Protein AF-A0A9E4L0V4-F1 (afdb_monomer)

Secondary structure (DSSP, 8-state):
-HHHHS-TTPPEEEEE-TTHHHHT----HHHHHHTT--GGGEEEEE-SSHHHHHHHHHHHHT-TT-SEEEEEESS--HHHHHHHHHHHHHH-PEEEEEEPTT-GGGGS----SS---

Foldseek 3Di:
DVLLVQQPPAAEEEEEEPCCCPQVNDDDQVVCVVVNHHPVRYHYHYDPHLVSSLVVLLVLLQDLSHQEYEYEHAPCDAVSQVSSVVSCVVSVHHYHYDYDPPGPCVPDDGPDPDDDD

Sequence (117 aa):
GRLAAAGAGRRGLWCLPPSGLYETGNLYAPALAAHGLDPGHVLLARGRRDTDIRWALEVGLRCPALAAVVGEVRGLDLTAGRRLQLAARHSGVTALVLAAAGGRERHAPSAAATRWR

pLDDT: mean 83.51, std 13.68, range [39.75, 96.62]

Mean predicted aligned error: 6.04 Å

Structure (mmCIF, N/CA/C/O backbone):
data_AF-A0A9E4L0V4-F1
#
_entry.id   AF-A0A9E4L0V4-F1
#
loop_
_atom_site.group_PDB
_atom_site.id
_atom_site.type_symbol
_atom_site.label_atom_id
_atom_site.label_alt_id
_atom_site.label_comp_id
_atom_site.label_asym_id
_atom_site.label_entity_id
_atom_site.label_seq_id
_atom_site.pdbx_PDB_ins_code
_atom_site.Cartn_x
_atom_site.Cartn_y
_atom_site.Cartn_z
_atom_site.occupancy
_atom_site.B_iso_or_equiv
_atom_site.auth_seq_id
_atom_site.auth_comp_id
_atom_site.auth_asym_id
_atom_site.auth_atom_id
_atom_site.pdbx_PDB_model_num
ATOM 1 N N . GLY A 1 1 ? -10.397 -13.297 6.665 1.00 43.22 1 GLY A N 1
ATOM 2 C CA . GLY A 1 1 ? -9.260 -12.533 6.108 1.00 43.22 1 GLY A CA 1
ATOM 3 C C . GLY A 1 1 ? -8.765 -11.529 7.132 1.00 43.22 1 GLY A C 1
ATOM 4 O O . GLY A 1 1 ? -9.566 -10.750 7.626 1.00 43.22 1 GLY A O 1
ATOM 5 N N . ARG A 1 2 ? -7.474 -11.557 7.497 1.00 39.75 2 ARG A N 1
ATOM 6 C CA . ARG A 1 2 ? -6.919 -10.736 8.599 1.00 39.75 2 ARG A CA 1
ATOM 7 C C . ARG A 1 2 ? -6.916 -9.224 8.334 1.00 39.75 2 ARG A C 1
ATOM 9 O O . ARG A 1 2 ? -6.844 -8.481 9.296 1.00 39.75 2 ARG A O 1
ATOM 16 N N . LEU A 1 3 ? -7.063 -8.760 7.090 1.00 48.53 3 LEU A N 1
ATOM 17 C CA . LEU A 1 3 ? -7.160 -7.322 6.783 1.00 48.53 3 LEU A CA 1
ATOM 18 C C . LEU A 1 3 ? -8.462 -6.693 7.302 1.00 48.53 3 LEU A C 1
ATOM 20 O O . LEU A 1 3 ? -8.431 -5.575 7.799 1.00 48.53 3 LEU A O 1
ATOM 24 N N . ALA A 1 4 ? -9.573 -7.438 7.270 1.00 45.81 4 ALA A N 1
ATOM 25 C CA . ALA A 1 4 ? -10.840 -7.004 7.862 1.00 45.81 4 ALA A CA 1
ATOM 26 C C . ALA A 1 4 ? -10.812 -7.063 9.403 1.00 45.81 4 ALA A C 1
ATOM 28 O O . ALA A 1 4 ? -11.448 -6.256 10.069 1.00 45.81 4 ALA A O 1
ATOM 29 N N . ALA A 1 5 ? -10.035 -7.992 9.978 1.00 42.38 5 ALA A N 1
ATOM 30 C CA . ALA A 1 5 ? -9.950 -8.188 11.428 1.00 42.38 5 ALA A CA 1
ATOM 31 C C . ALA A 1 5 ? -8.878 -7.323 12.125 1.00 42.38 5 ALA A C 1
ATOM 33 O O . ALA A 1 5 ? -8.998 -7.052 13.314 1.00 42.38 5 ALA A O 1
ATOM 34 N N . ALA A 1 6 ? -7.827 -6.888 11.420 1.00 47.03 6 ALA A N 1
ATOM 35 C CA . ALA A 1 6 ? -6.692 -6.160 12.007 1.00 47.03 6 ALA A CA 1
ATOM 36 C C . ALA A 1 6 ? -6.894 -4.635 12.101 1.00 47.03 6 ALA A C 1
ATOM 38 O O . ALA A 1 6 ? -6.028 -3.934 12.621 1.00 47.03 6 ALA A O 1
ATOM 39 N N . GLY A 1 7 ? -8.011 -4.107 11.594 1.00 51.94 7 GLY A N 1
ATOM 40 C CA . GLY A 1 7 ? -8.218 -2.669 11.442 1.00 51.94 7 GLY A CA 1
ATOM 41 C C . GLY A 1 7 ? -9.656 -2.228 11.662 1.00 51.94 7 GLY A C 1
ATOM 42 O O . GLY A 1 7 ? -10.138 -1.413 10.883 1.00 51.94 7 GLY A O 1
ATOM 43 N N . ALA A 1 8 ? -10.346 -2.742 12.685 1.00 56.66 8 ALA A N 1
ATOM 44 C CA . ALA A 1 8 ? -11.660 -2.221 13.066 1.00 56.66 8 ALA A CA 1
ATOM 45 C C . ALA A 1 8 ? -11.559 -0.692 13.275 1.00 56.66 8 ALA A C 1
ATOM 47 O O . ALA A 1 8 ? -10.951 -0.229 14.236 1.00 56.66 8 ALA A O 1
ATOM 48 N N . GLY A 1 9 ? -12.056 0.090 12.309 1.00 71.25 9 GLY A N 1
ATOM 49 C CA . GLY A 1 9 ? -11.990 1.559 12.299 1.00 71.25 9 GLY A CA 1
ATOM 50 C C . GLY A 1 9 ? -10.844 2.212 11.504 1.00 71.25 9 GLY A C 1
ATOM 51 O O . GLY A 1 9 ? -10.924 3.404 11.217 1.00 71.25 9 GLY A O 1
ATOM 52 N N . ARG A 1 10 ? -9.786 1.488 11.113 1.00 82.56 10 ARG A N 1
ATOM 53 C CA . ARG A 1 10 ? -8.620 2.076 10.417 1.00 82.56 10 ARG A CA 1
ATOM 54 C C . ARG A 1 10 ? -8.778 2.010 8.901 1.00 82.56 10 ARG A C 1
ATOM 56 O O . ARG A 1 10 ? -9.183 0.990 8.350 1.00 82.56 10 ARG A O 1
ATOM 63 N N . ARG A 1 11 ? -8.418 3.101 8.222 1.00 91.25 11 ARG A N 1
ATOM 64 C CA . ARG A 1 11 ? -8.542 3.224 6.763 1.00 91.25 11 ARG A CA 1
ATOM 65 C C . ARG A 1 11 ? -7.425 2.474 6.036 1.00 91.25 11 ARG A C 1
ATOM 67 O O . ARG A 1 11 ? -6.299 2.402 6.528 1.00 91.25 11 ARG A O 1
ATOM 74 N N . GLY A 1 12 ? -7.726 1.938 4.860 1.00 93.25 12 GLY A N 1
ATOM 75 C CA . GLY A 1 12 ? -6.736 1.428 3.913 1.00 93.25 12 GLY A CA 1
ATOM 76 C C . GLY A 1 12 ? -6.424 2.474 2.848 1.00 93.25 12 GLY A C 1
ATOM 77 O O . GLY A 1 12 ? -7.321 3.197 2.421 1.00 93.25 12 GLY A O 1
ATOM 78 N N . LEU A 1 13 ? -5.171 2.559 2.408 1.00 94.88 13 LEU A N 1
ATOM 79 C CA . LEU A 1 13 ? -4.78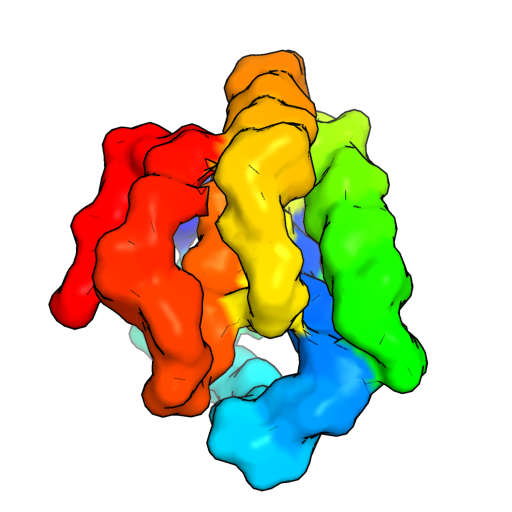2 3.370 1.255 1.00 94.88 13 LEU A CA 1
ATOM 80 C C . LEU A 1 13 ? -4.599 2.471 0.034 1.00 94.88 13 LEU A C 1
ATOM 82 O O . LEU A 1 13 ? -3.875 1.483 0.105 1.00 94.88 13 LEU A O 1
ATOM 86 N N . TRP A 1 14 ? -5.213 2.836 -1.084 1.00 93.56 14 TRP A N 1
ATOM 87 C CA . TRP A 1 14 ? -5.034 2.178 -2.369 1.00 93.56 14 TRP A CA 1
ATOM 88 C C . TRP A 1 14 ? -4.428 3.147 -3.383 1.00 93.56 14 TRP A C 1
ATOM 90 O O . TRP A 1 14 ? -5.043 4.146 -3.756 1.00 93.56 14 TRP A O 1
ATOM 100 N N . CYS A 1 15 ? -3.221 2.839 -3.844 1.00 92.94 15 CYS A N 1
ATOM 101 C CA . CYS A 1 15 ? -2.471 3.628 -4.807 1.00 92.94 15 CYS A CA 1
ATOM 102 C C . CYS A 1 15 ? -2.660 3.054 -6.220 1.00 92.94 15 CYS A C 1
ATOM 104 O O . CYS A 1 15 ? -2.269 1.919 -6.494 1.00 92.94 15 CYS A O 1
ATOM 106 N N . LEU A 1 16 ? -3.262 3.838 -7.115 1.00 89.44 16 LEU A N 1
ATOM 107 C CA . LEU A 1 16 ? -3.585 3.447 -8.489 1.00 89.44 16 LEU A CA 1
ATOM 108 C C . LEU A 1 16 ? -2.647 4.145 -9.483 1.00 89.44 16 LEU A C 1
ATOM 110 O O . LEU A 1 16 ? -2.694 5.382 -9.549 1.00 89.44 16 LEU A O 1
ATOM 114 N N . PRO A 1 17 ? -1.829 3.402 -10.258 1.00 86.44 17 PRO A N 1
ATOM 115 C CA . PRO A 1 17 ? -1.017 3.981 -11.321 1.00 86.44 17 PRO A CA 1
ATOM 116 C C . PRO A 1 17 ? -1.896 4.548 -12.442 1.00 86.44 17 PRO A C 1
ATOM 118 O O . PRO A 1 17 ? -3.054 4.145 -12.589 1.00 86.44 17 PRO A O 1
ATOM 121 N N . PRO A 1 18 ? -1.350 5.448 -13.275 1.00 80.25 18 PRO A N 1
ATOM 122 C CA . PRO A 1 18 ? -2.082 6.009 -14.409 1.00 80.25 18 PRO A CA 1
ATOM 123 C C . PRO A 1 18 ? -2.566 4.926 -15.391 1.00 80.25 18 PRO A C 1
ATOM 125 O O . PRO A 1 18 ? -3.657 5.054 -15.943 1.00 80.25 18 PRO A O 1
ATOM 128 N N . SER A 1 19 ? -1.799 3.843 -15.568 1.00 71.44 19 SER A N 1
ATOM 129 C CA . SER A 1 19 ? -2.163 2.694 -16.413 1.00 71.44 19 SER A CA 1
ATOM 130 C C . SER A 1 19 ? -3.264 1.821 -15.809 1.00 71.44 19 SER A C 1
ATOM 132 O O . SER A 1 19 ? -4.059 1.245 -16.547 1.00 71.44 19 SER A O 1
ATOM 134 N N . GLY A 1 20 ? -3.363 1.754 -14.477 1.00 64.06 20 GLY A N 1
ATOM 135 C CA . GLY A 1 20 ? -4.292 0.866 -13.773 1.00 64.06 20 GLY A CA 1
ATOM 136 C C . GLY A 1 20 ? -5.759 1.166 -14.077 1.00 64.06 20 GLY A C 1
ATOM 137 O O . GLY A 1 20 ? -6.579 0.257 -14.083 1.00 64.06 20 GLY A O 1
ATOM 138 N N . LEU A 1 21 ? -6.091 2.414 -14.427 1.00 59.25 21 LEU A N 1
ATOM 139 C CA . LEU A 1 21 ? -7.442 2.787 -14.861 1.00 59.25 21 LEU A CA 1
ATOM 140 C C . LEU A 1 21 ? -7.852 2.139 -16.191 1.00 59.25 21 LEU A C 1
ATOM 142 O O . LEU A 1 21 ? -9.044 1.947 -16.417 1.00 59.25 21 LEU A O 1
ATOM 146 N N . TYR A 1 22 ? -6.882 1.811 -17.046 1.00 57.03 22 TYR A N 1
ATOM 147 C CA . TYR A 1 22 ? -7.113 1.273 -18.386 1.00 57.03 22 TYR A CA 1
ATOM 148 C C . TYR A 1 22 ? -6.836 -0.233 -18.472 1.00 57.03 22 TYR A C 1
ATOM 150 O O . TYR A 1 22 ? -7.522 -0.928 -19.213 1.00 57.03 22 TYR A O 1
ATOM 158 N N . GLU A 1 23 ? -5.859 -0.741 -17.713 1.00 64.50 23 GLU A N 1
ATOM 159 C CA . GLU A 1 23 ? -5.428 -2.147 -17.771 1.00 64.50 23 GLU A CA 1
ATOM 160 C C . GLU A 1 23 ? -6.116 -3.033 -16.718 1.00 64.50 23 GLU A C 1
ATOM 162 O O . GLU A 1 23 ? -6.530 -4.148 -17.027 1.00 64.50 23 GLU A O 1
ATOM 167 N N . THR A 1 24 ? -6.267 -2.536 -15.486 1.00 66.69 24 THR A N 1
ATOM 168 C CA . THR A 1 24 ? -6.774 -3.312 -14.333 1.00 66.69 24 THR A CA 1
ATOM 169 C C . THR A 1 24 ? -8.189 -2.879 -13.917 1.00 66.69 24 THR A C 1
ATOM 171 O O . THR A 1 24 ? -8.897 -3.608 -13.221 1.00 66.69 24 THR A O 1
ATOM 174 N N . GLY A 1 25 ? -8.632 -1.705 -14.374 1.00 69.06 25 GLY A N 1
ATOM 175 C CA . GLY A 1 25 ? -9.887 -1.079 -13.975 1.00 69.06 25 GLY A CA 1
ATOM 176 C C . GLY A 1 25 ? -9.803 -0.367 -12.619 1.00 69.06 25 GLY A C 1
ATOM 177 O O . GLY A 1 25 ? -8.803 -0.402 -11.903 1.00 69.06 25 GLY A O 1
ATOM 178 N N . ASN A 1 26 ? -10.877 0.341 -12.264 1.00 75.69 26 ASN A N 1
ATOM 179 C CA . ASN A 1 26 ? -10.990 1.041 -10.982 1.00 75.69 26 ASN A CA 1
ATOM 180 C C . ASN A 1 26 ? -11.520 0.096 -9.887 1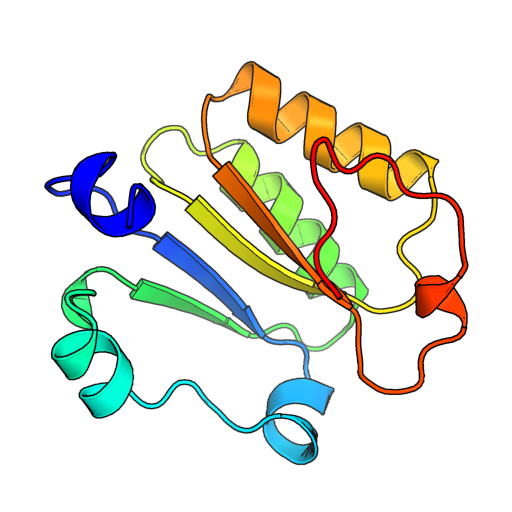.00 75.69 26 ASN A C 1
ATOM 182 O O . ASN A 1 26 ? -12.133 -0.929 -10.188 1.00 75.69 26 ASN A O 1
ATOM 186 N N . LEU A 1 27 ? -11.346 0.460 -8.610 1.00 80.56 27 LEU A N 1
ATOM 187 C CA . LEU A 1 27 ? -11.946 -0.313 -7.522 1.00 80.56 27 LEU A CA 1
ATOM 188 C C . LEU A 1 27 ? -13.465 -0.359 -7.653 1.00 80.56 27 LEU A C 1
ATOM 190 O O . LEU A 1 27 ? -14.131 0.675 -7.721 1.00 80.56 27 LEU A O 1
ATOM 194 N N . TYR A 1 28 ? -14.005 -1.572 -7.591 1.00 86.31 28 TYR A N 1
ATOM 195 C CA . TYR A 1 28 ? -15.437 -1.800 -7.575 1.00 86.31 28 TYR A CA 1
ATOM 196 C C . TYR A 1 28 ? -15.942 -1.888 -6.130 1.00 86.31 28 TYR A C 1
ATOM 198 O O . TYR A 1 28 ? -15.831 -2.922 -5.470 1.00 86.31 28 TYR A O 1
ATOM 206 N N . ALA A 1 29 ? -16.486 -0.776 -5.629 1.00 85.31 29 ALA A N 1
ATOM 207 C CA . ALA A 1 29 ? -16.973 -0.650 -4.252 1.00 85.31 29 ALA A CA 1
ATOM 208 C C . ALA A 1 29 ? -17.967 -1.754 -3.822 1.00 85.31 29 ALA A C 1
ATOM 210 O O . ALA A 1 29 ? -17.809 -2.268 -2.715 1.00 85.31 29 ALA A O 1
ATOM 211 N N . PRO A 1 30 ? -18.929 -2.202 -4.656 1.00 88.81 30 PRO A N 1
ATOM 212 C CA . PRO A 1 30 ? -19.807 -3.307 -4.275 1.00 88.81 30 PRO A CA 1
ATOM 213 C C . PRO A 1 30 ? -19.065 -4.626 -4.018 1.00 88.81 30 PRO A C 1
ATOM 215 O O . PRO A 1 30 ? -19.417 -5.336 -3.080 1.00 88.81 30 PRO A O 1
ATOM 218 N N . ALA A 1 31 ? -18.005 -4.942 -4.774 1.00 86.19 31 ALA A N 1
ATOM 219 C CA . ALA A 1 31 ? -17.202 -6.142 -4.511 1.00 86.19 31 A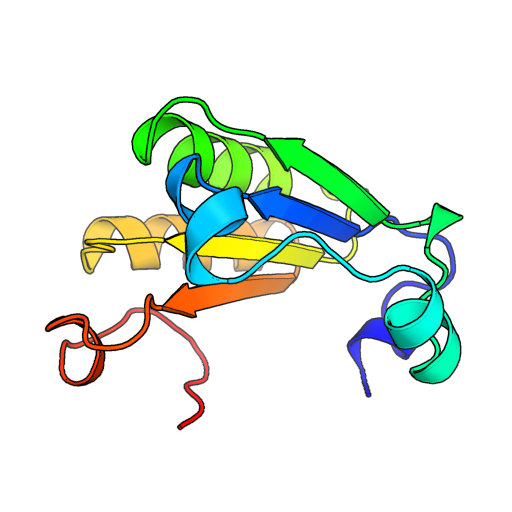LA A CA 1
ATOM 220 C C . ALA A 1 31 ? -16.387 -6.029 -3.217 1.00 86.19 31 ALA A C 1
ATOM 222 O O . ALA A 1 31 ? -16.236 -7.020 -2.506 1.00 86.19 31 ALA A O 1
ATOM 223 N N . LEU A 1 32 ? -15.896 -4.832 -2.872 1.00 85.00 32 LEU A N 1
ATOM 224 C CA . LEU A 1 32 ? -15.261 -4.607 -1.569 1.00 85.00 32 LEU A CA 1
ATOM 225 C C . LEU A 1 32 ? -16.237 -4.913 -0.431 1.00 85.00 32 LEU A C 1
ATOM 227 O O . LEU A 1 32 ? -15.917 -5.711 0.452 1.00 85.00 32 LEU A O 1
ATOM 231 N N . ALA A 1 33 ? -17.441 -4.337 -0.500 1.00 87.69 33 ALA A N 1
ATOM 232 C CA . ALA A 1 33 ? -18.478 -4.543 0.503 1.00 87.69 33 ALA A CA 1
ATOM 233 C C . ALA A 1 33 ? -18.881 -6.024 0.603 1.00 87.69 33 ALA A C 1
ATOM 235 O O . ALA A 1 33 ? -18.951 -6.569 1.704 1.00 87.69 33 ALA A O 1
ATOM 236 N N . ALA A 1 34 ? -19.047 -6.705 -0.537 1.00 87.19 34 ALA A N 1
ATOM 237 C CA . ALA A 1 34 ? -19.349 -8.137 -0.596 1.00 87.19 34 ALA A CA 1
ATOM 238 C C . ALA A 1 34 ? -18.260 -9.018 0.049 1.00 87.19 34 ALA A C 1
ATOM 240 O O . ALA A 1 34 ? -18.551 -10.114 0.526 1.00 87.19 34 ALA A O 1
ATOM 241 N N . HIS A 1 35 ? -17.015 -8.538 0.109 1.00 85.25 35 HIS A N 1
ATOM 242 C CA . HIS A 1 35 ? -15.893 -9.217 0.760 1.00 85.25 35 HIS A CA 1
ATOM 243 C C . HIS A 1 35 ? -15.557 -8.667 2.157 1.00 85.25 35 HIS A C 1
ATOM 245 O O . HIS A 1 35 ? -14.488 -8.961 2.699 1.00 85.25 35 HIS A O 1
ATOM 251 N N . GLY A 1 36 ? -16.472 -7.908 2.769 1.00 83.12 36 GLY A N 1
ATOM 252 C CA . GLY A 1 36 ? -16.342 -7.420 4.143 1.00 83.12 36 GLY A CA 1
ATOM 253 C C . GLY A 1 36 ? -15.364 -6.254 4.311 1.00 83.12 36 GLY A C 1
ATOM 254 O O . GLY A 1 36 ? -14.874 -6.023 5.415 1.00 83.12 36 GLY A O 1
ATOM 255 N N . LEU A 1 37 ? -15.053 -5.536 3.230 1.00 83.56 37 LEU A N 1
ATOM 256 C CA . LEU A 1 37 ? -14.284 -4.295 3.257 1.00 83.56 37 LEU A CA 1
ATOM 257 C C . LEU A 1 37 ? -15.243 -3.118 3.075 1.00 83.56 37 LEU A C 1
ATOM 259 O O . LEU A 1 37 ? -15.837 -2.973 2.009 1.00 83.56 37 LEU A O 1
ATOM 263 N N . ASP A 1 38 ? -15.375 -2.267 4.093 1.00 87.81 38 ASP A N 1
ATOM 264 C CA . ASP A 1 38 ? -16.172 -1.042 3.991 1.00 87.81 38 ASP A CA 1
ATOM 265 C C . ASP A 1 38 ? -15.537 -0.079 2.966 1.00 87.81 38 ASP A C 1
ATOM 267 O O . ASP A 1 38 ? -14.423 0.412 3.200 1.00 87.81 38 ASP A O 1
ATOM 271 N N . PRO A 1 39 ? -16.215 0.239 1.844 1.00 87.62 39 PRO A N 1
ATOM 272 C CA . PRO A 1 39 ? -15.714 1.203 0.870 1.00 87.62 39 PRO A CA 1
ATOM 273 C C . PRO A 1 39 ? -15.459 2.590 1.476 1.00 87.62 39 PRO A C 1
ATOM 275 O O . PRO A 1 39 ? -14.548 3.290 1.035 1.00 87.62 39 PRO A O 1
ATOM 278 N N . GLY A 1 40 ? -16.206 2.977 2.517 1.00 90.12 40 GLY A N 1
ATOM 279 C CA . GLY A 1 40 ? -16.019 4.230 3.247 1.00 90.12 40 GLY A CA 1
ATOM 280 C C . GLY A 1 40 ? -14.678 4.318 3.980 1.00 90.12 40 GLY A C 1
ATOM 281 O O . GLY A 1 40 ? -14.229 5.417 4.316 1.00 90.12 40 GLY A O 1
ATOM 282 N N . HIS A 1 41 ? -14.007 3.182 4.191 1.00 90.69 41 HIS A N 1
ATOM 283 C CA . HIS A 1 41 ? -12.700 3.078 4.838 1.00 90.69 41 HIS A CA 1
ATOM 284 C C . HIS A 1 41 ? -11.540 2.942 3.840 1.00 90.69 41 HIS A C 1
ATOM 286 O O . HIS A 1 41 ? -10.392 2.779 4.256 1.00 90.69 41 HIS A O 1
ATOM 292 N N . VAL A 1 42 ? -11.795 3.056 2.535 1.00 90.94 42 VAL A N 1
ATOM 293 C CA . VAL A 1 42 ? -10.758 2.992 1.498 1.00 90.94 42 VAL A CA 1
ATOM 294 C C . VAL A 1 42 ? -10.450 4.391 0.968 1.00 90.94 42 VAL A C 1
ATOM 296 O O . VAL A 1 42 ? -11.312 5.088 0.442 1.00 90.94 42 VAL A O 1
ATOM 299 N N . LEU A 1 43 ? -9.193 4.808 1.094 1.00 92.50 43 LEU A N 1
ATOM 300 C CA . LEU A 1 43 ? -8.663 6.027 0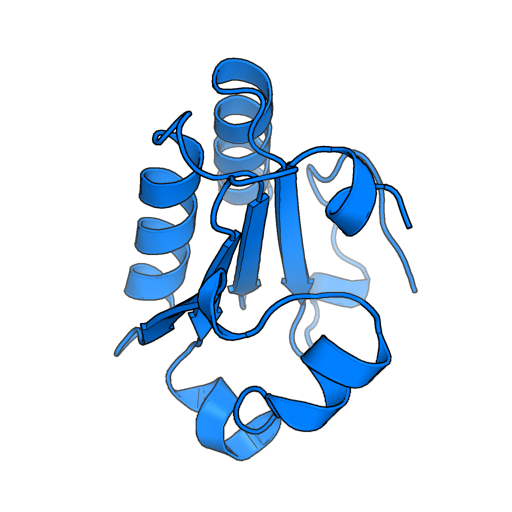.491 1.00 92.50 43 LEU A CA 1
ATOM 301 C C . LEU A 1 43 ? -8.016 5.683 -0.850 1.00 92.50 43 LEU A C 1
ATOM 303 O O . LEU A 1 43 ? -7.213 4.757 -0.923 1.00 92.50 43 LEU A O 1
ATOM 307 N N . LEU A 1 44 ? -8.328 6.441 -1.900 1.00 91.56 44 LEU A N 1
ATOM 308 C CA . LEU A 1 44 ? -7.741 6.253 -3.229 1.00 91.56 44 LEU A CA 1
ATOM 309 C C . LEU A 1 44 ? -6.705 7.345 -3.513 1.00 91.56 44 LEU A C 1
ATOM 311 O O . LEU A 1 44 ? -7.052 8.522 -3.589 1.00 91.56 44 LEU A O 1
ATOM 315 N N . ALA A 1 45 ? -5.451 6.955 -3.731 1.00 92.75 45 ALA A N 1
ATOM 316 C CA . ALA A 1 45 ? -4.396 7.825 -4.240 1.00 92.75 45 ALA A CA 1
ATOM 317 C C . ALA A 1 45 ? -4.152 7.517 -5.721 1.00 92.75 45 ALA A C 1
ATOM 319 O O . ALA A 1 45 ? -3.723 6.421 -6.071 1.00 92.75 45 ALA A O 1
ATOM 320 N N . ARG A 1 46 ? -4.423 8.481 -6.606 1.00 90.62 46 ARG A N 1
ATOM 321 C CA . ARG A 1 46 ? -4.186 8.338 -8.050 1.00 90.62 46 ARG A CA 1
ATOM 322 C C . ARG A 1 46 ? -2.901 9.059 -8.432 1.00 90.62 46 ARG A C 1
ATOM 324 O O . ARG A 1 46 ? -2.816 10.276 -8.289 1.00 90.62 46 ARG A O 1
ATOM 331 N N . GLY A 1 47 ? -1.908 8.306 -8.891 1.00 89.25 47 GLY A N 1
ATOM 332 C CA . GLY A 1 47 ? -0.641 8.861 -9.365 1.00 89.25 47 GLY A CA 1
ATOM 333 C C . GLY A 1 47 ? -0.713 9.241 -10.840 1.00 89.25 47 GLY A C 1
ATOM 334 O O . GLY A 1 47 ? -1.454 8.632 -11.610 1.00 89.25 47 GLY A O 1
ATOM 335 N N . ARG A 1 48 ? 0.081 10.234 -11.252 1.00 89.25 48 ARG A N 1
ATOM 336 C CA . ARG A 1 48 ? 0.242 10.594 -12.672 1.00 89.25 48 ARG A CA 1
ATOM 337 C C . ARG A 1 48 ? 1.400 9.838 -13.320 1.00 89.25 48 ARG A C 1
ATOM 339 O O . ARG A 1 48 ? 1.454 9.742 -14.540 1.00 89.25 48 ARG A O 1
ATOM 346 N N . ARG A 1 49 ? 2.327 9.332 -12.504 1.00 88.19 49 ARG A N 1
ATOM 347 C CA . ARG A 1 49 ? 3.513 8.551 -12.876 1.00 88.19 49 ARG A CA 1
ATOM 348 C C . ARG A 1 49 ? 3.731 7.422 -11.871 1.00 88.19 49 ARG A C 1
ATOM 350 O O . ARG A 1 49 ? 3.357 7.553 -10.706 1.00 88.19 49 ARG A O 1
ATOM 357 N N . ASP A 1 50 ? 4.440 6.374 -12.275 1.00 85.50 50 ASP A N 1
ATOM 358 C CA . ASP A 1 50 ? 4.787 5.239 -11.401 1.00 85.50 50 ASP A CA 1
ATOM 359 C C . ASP A 1 50 ? 5.589 5.669 -10.161 1.00 85.50 50 ASP A C 1
ATOM 361 O O . ASP A 1 50 ? 5.417 5.136 -9.062 1.00 85.50 50 ASP A O 1
ATOM 365 N N . THR A 1 51 ? 6.421 6.703 -10.301 1.00 88.81 51 THR A N 1
ATOM 366 C CA . THR A 1 51 ? 7.155 7.307 -9.182 1.00 88.81 51 THR A CA 1
ATOM 367 C C . THR A 1 51 ? 6.230 7.910 -8.131 1.00 88.81 51 THR A C 1
ATOM 369 O O . THR A 1 51 ? 6.546 7.849 -6.944 1.00 88.81 51 THR A O 1
ATOM 372 N N . ASP A 1 52 ? 5.084 8.461 -8.544 1.00 91.75 52 ASP A N 1
ATOM 373 C CA . ASP A 1 52 ? 4.107 9.044 -7.623 1.00 91.75 52 ASP A CA 1
ATOM 374 C C . ASP A 1 52 ? 3.437 7.932 -6.796 1.00 91.75 52 ASP A C 1
ATOM 376 O O . ASP A 1 52 ? 3.173 8.113 -5.609 1.00 91.75 52 ASP A O 1
ATOM 380 N N . ILE A 1 53 ? 3.234 6.749 -7.390 1.00 91.25 53 ILE A N 1
ATOM 381 C CA . ILE A 1 53 ? 2.705 5.564 -6.698 1.00 91.25 53 ILE A CA 1
ATOM 382 C C . ILE A 1 53 ? 3.695 5.039 -5.678 1.00 91.25 53 ILE A C 1
ATOM 384 O O . ILE A 1 53 ? 3.338 4.852 -4.518 1.00 91.25 53 ILE A O 1
ATOM 388 N N . ARG A 1 54 ? 4.955 4.851 -6.079 1.00 90.31 54 ARG A N 1
ATOM 389 C CA . ARG A 1 54 ? 6.010 4.413 -5.158 1.00 90.31 54 ARG A CA 1
ATOM 390 C C . ARG A 1 54 ? 6.178 5.391 -3.994 1.00 90.31 54 ARG A C 1
ATOM 392 O O . ARG A 1 54 ? 6.324 4.959 -2.853 1.00 90.31 54 ARG A O 1
ATOM 399 N N . TRP A 1 55 ? 6.101 6.693 -4.262 1.00 92.81 55 TRP A N 1
ATOM 400 C CA . TRP A 1 55 ? 6.110 7.716 -3.220 1.00 92.81 55 TRP A CA 1
ATOM 401 C C . TRP A 1 55 ? 4.886 7.617 -2.295 1.00 92.81 55 TRP A C 1
ATOM 403 O O . TRP A 1 55 ? 5.047 7.595 -1.076 1.00 92.81 55 TRP A O 1
ATOM 413 N N . ALA A 1 56 ? 3.677 7.483 -2.848 1.00 95.56 56 ALA A N 1
ATOM 414 C CA . ALA A 1 56 ? 2.448 7.354 -2.065 1.00 95.56 56 ALA A CA 1
ATOM 415 C C . ALA A 1 56 ? 2.454 6.104 -1.172 1.00 95.56 56 ALA A C 1
ATOM 417 O O . ALA A 1 56 ? 2.020 6.170 -0.022 1.00 95.56 56 ALA A O 1
ATOM 418 N N . LEU A 1 57 ? 3.006 4.987 -1.664 1.00 95.56 57 LEU A N 1
ATOM 419 C CA . LEU A 1 57 ? 3.235 3.786 -0.862 1.00 95.56 57 LEU A CA 1
ATOM 420 C C . LEU A 1 57 ? 4.113 4.092 0.357 1.00 95.56 57 LEU A C 1
ATOM 422 O O . LEU A 1 57 ? 3.760 3.748 1.480 1.00 95.56 57 LEU A O 1
ATOM 426 N N . GLU A 1 58 ? 5.242 4.769 0.158 1.00 94.81 58 GLU A N 1
ATOM 427 C CA . GLU A 1 58 ? 6.181 5.087 1.239 1.00 94.81 58 GLU A CA 1
ATOM 428 C C . GLU A 1 58 ? 5.602 6.037 2.276 1.00 94.81 58 GLU A C 1
ATOM 430 O O . GLU A 1 58 ? 5.794 5.827 3.473 1.00 94.81 58 GLU A O 1
ATOM 435 N N . VAL A 1 59 ? 4.892 7.070 1.829 1.00 95.56 59 VAL A N 1
ATOM 436 C CA . VAL A 1 59 ? 4.233 8.024 2.724 1.00 95.56 59 VAL A CA 1
ATOM 437 C C . VAL A 1 59 ? 3.103 7.347 3.492 1.00 95.56 59 VAL A C 1
ATOM 439 O O . VAL A 1 59 ? 3.022 7.500 4.710 1.00 95.56 59 VAL A O 1
ATOM 442 N N . GLY A 1 60 ? 2.282 6.536 2.821 1.00 96.38 60 GLY A N 1
ATOM 443 C CA . GLY A 1 60 ? 1.227 5.762 3.470 1.00 96.38 60 GLY A CA 1
ATOM 444 C C . GLY A 1 60 ? 1.784 4.818 4.535 1.00 96.38 60 GLY A C 1
ATOM 445 O O . GLY A 1 60 ? 1.279 4.774 5.653 1.00 96.38 60 GLY A O 1
ATOM 446 N N . LEU A 1 61 ? 2.884 4.121 4.240 1.00 96.62 61 LEU A N 1
ATOM 447 C CA . LEU A 1 61 ? 3.523 3.219 5.200 1.00 96.62 61 LEU A CA 1
ATOM 448 C C . LEU A 1 61 ? 4.162 3.946 6.384 1.00 96.62 61 LEU A C 1
ATOM 450 O O . LEU A 1 61 ? 4.454 3.297 7.379 1.00 96.62 61 LEU A O 1
ATOM 454 N N . ARG A 1 62 ? 4.365 5.264 6.325 1.00 95.12 62 ARG A N 1
ATOM 455 C CA . ARG A 1 62 ? 4.795 6.078 7.475 1.00 95.12 62 ARG A CA 1
ATOM 456 C C . ARG A 1 62 ? 3.623 6.604 8.307 1.00 95.12 62 ARG A C 1
ATOM 458 O O . ARG A 1 62 ? 3.861 7.216 9.342 1.00 95.12 62 ARG A O 1
ATOM 465 N N . CYS A 1 63 ? 2.380 6.379 7.881 1.00 94.81 63 CYS A N 1
ATOM 466 C CA . CYS A 1 63 ? 1.180 6.820 8.582 1.00 94.81 63 CYS A CA 1
ATOM 467 C C . CYS A 1 63 ? 0.602 5.677 9.442 1.00 94.81 63 CYS A C 1
ATOM 469 O O . CYS A 1 63 ? -0.139 4.839 8.924 1.00 94.81 63 CYS A O 1
ATOM 471 N N . PRO A 1 64 ? 0.863 5.638 10.764 1.00 90.94 64 PRO A N 1
ATOM 472 C CA . PRO A 1 64 ? 0.401 4.551 11.630 1.00 90.94 64 PRO A CA 1
ATOM 473 C C . PRO A 1 64 ? -1.125 4.525 11.824 1.00 90.94 64 PRO A C 1
ATOM 475 O O . PRO A 1 64 ? -1.641 3.590 12.422 1.00 90.94 64 PRO A O 1
ATOM 478 N N . ALA A 1 65 ? -1.870 5.516 11.319 1.00 91.31 65 ALA A N 1
ATOM 479 C CA . ALA A 1 65 ? -3.333 5.494 11.317 1.00 91.31 65 ALA A CA 1
ATOM 480 C C . ALA A 1 65 ? -3.914 4.541 10.251 1.00 91.31 65 ALA A C 1
ATOM 482 O O . ALA A 1 65 ? -5.041 4.064 10.396 1.00 91.31 65 ALA A O 1
ATOM 483 N N . LEU A 1 66 ? -3.159 4.217 9.196 1.00 93.50 66 LEU A N 1
ATOM 484 C CA . LEU A 1 66 ? -3.620 3.324 8.130 1.00 93.50 66 LEU A CA 1
ATOM 485 C C . LEU A 1 66 ? -3.492 1.860 8.540 1.00 93.50 66 LEU A C 1
ATOM 487 O O . LEU A 1 66 ? -2.488 1.470 9.118 1.00 93.50 66 LEU A O 1
ATOM 491 N N . ALA A 1 67 ? -4.482 1.025 8.238 1.00 92.50 67 ALA A N 1
ATOM 492 C CA . ALA A 1 67 ? -4.389 -0.420 8.474 1.00 92.50 67 ALA A CA 1
ATOM 493 C C . ALA A 1 67 ? -3.459 -1.102 7.457 1.00 92.50 67 ALA A C 1
ATOM 495 O O . ALA A 1 67 ? -2.688 -2.008 7.787 1.00 92.50 67 ALA A O 1
ATOM 496 N N . ALA A 1 68 ? -3.539 -0.656 6.206 1.00 94.31 68 ALA A N 1
ATOM 497 C CA . ALA A 1 68 ? -2.786 -1.213 5.101 1.00 94.31 68 ALA A CA 1
ATOM 498 C C . ALA A 1 68 ? -2.595 -0.184 3.987 1.00 94.31 68 ALA A C 1
ATOM 500 O O . ALA A 1 68 ? -3.375 0.762 3.848 1.00 94.31 68 ALA A O 1
ATOM 501 N N . VAL A 1 69 ? -1.575 -0.421 3.171 1.00 96.31 69 VAL A N 1
ATOM 502 C CA . VAL A 1 69 ? -1.308 0.301 1.937 1.00 96.31 69 VAL A CA 1
ATOM 503 C C . VAL A 1 69 ? -1.164 -0.714 0.811 1.00 96.31 69 VAL A C 1
ATOM 505 O O . VAL A 1 69 ? -0.338 -1.625 0.886 1.00 96.31 69 VAL A O 1
ATOM 508 N N . VAL A 1 70 ? -1.983 -0.549 -0.220 1.00 93.75 70 VAL A N 1
ATOM 509 C CA . VAL A 1 70 ? -2.016 -1.382 -1.419 1.00 93.75 70 VAL A CA 1
ATOM 510 C C . VAL A 1 70 ? -1.581 -0.537 -2.603 1.00 93.75 70 VAL A C 1
ATOM 512 O O . VAL A 1 70 ? -2.013 0.606 -2.723 1.00 93.75 70 VAL A O 1
ATOM 515 N N . GLY A 1 71 ? -0.767 -1.072 -3.504 1.00 91.38 71 GLY A N 1
ATOM 516 C CA . GLY A 1 71 ? -0.514 -0.392 -4.770 1.00 91.38 71 GLY A CA 1
ATOM 517 C C . GLY A 1 71 ? 0.018 -1.310 -5.847 1.00 91.38 71 GLY A C 1
ATOM 518 O O . GLY A 1 71 ? 0.717 -2.282 -5.565 1.00 91.38 71 GLY A O 1
ATOM 519 N N . GLU A 1 72 ? -0.322 -0.979 -7.085 1.00 86.81 72 GLU A N 1
ATOM 520 C CA . GLU A 1 72 ? 0.235 -1.629 -8.264 1.00 86.81 72 GLU A CA 1
ATOM 521 C C . GLU A 1 72 ? 1.530 -0.921 -8.673 1.00 86.81 72 GLU A C 1
ATOM 523 O O . GLU A 1 72 ? 1.542 0.295 -8.862 1.00 86.81 72 GLU A O 1
ATOM 528 N N . VAL A 1 73 ? 2.632 -1.668 -8.764 1.00 83.06 73 VAL A N 1
ATOM 529 C CA . VAL A 1 73 ? 3.956 -1.112 -9.070 1.00 83.06 73 VAL A CA 1
ATOM 530 C C . VAL A 1 73 ? 4.605 -1.900 -10.200 1.00 83.06 73 VAL A C 1
ATOM 532 O O . VAL A 1 73 ? 4.573 -3.131 -10.212 1.00 83.06 73 VAL A O 1
ATOM 535 N N . ARG A 1 74 ? 5.228 -1.164 -11.124 1.00 80.25 74 ARG A N 1
ATOM 536 C CA . ARG A 1 74 ? 6.122 -1.683 -12.160 1.00 80.25 74 ARG A CA 1
ATOM 537 C C . ARG A 1 74 ? 7.568 -1.347 -11.796 1.00 80.25 74 ARG A C 1
ATOM 539 O O . ARG A 1 74 ? 7.854 -0.281 -11.255 1.00 80.25 74 ARG A O 1
ATOM 546 N N . GLY A 1 75 ? 8.483 -2.243 -12.117 1.00 78.31 75 GLY A N 1
ATOM 547 C CA . GLY A 1 75 ? 9.920 -2.119 -11.906 1.00 78.31 75 GLY A CA 1
ATOM 548 C C . GLY A 1 75 ? 10.334 -1.993 -10.440 1.00 78.31 75 GLY A C 1
ATOM 549 O O . GLY A 1 75 ? 11.237 -1.210 -10.145 1.00 78.31 75 GLY A O 1
ATOM 550 N N . LEU A 1 76 ? 9.693 -2.707 -9.506 1.00 84.12 76 LEU A N 1
ATOM 551 C CA . LEU A 1 76 ? 10.079 -2.638 -8.095 1.00 84.12 76 LEU A CA 1
ATOM 552 C C . LEU A 1 76 ? 11.384 -3.409 -7.852 1.00 84.12 76 LEU A C 1
ATOM 554 O O . LEU A 1 76 ? 11.390 -4.616 -7.614 1.00 84.12 76 LEU A O 1
ATOM 558 N N . ASP A 1 77 ? 12.501 -2.685 -7.884 1.00 86.56 77 ASP A N 1
ATOM 559 C CA . ASP A 1 77 ? 13.821 -3.228 -7.572 1.00 86.56 77 ASP A CA 1
ATOM 560 C C . ASP A 1 77 ? 13.952 -3.682 -6.095 1.00 86.56 77 ASP A C 1
ATOM 562 O O . ASP A 1 77 ? 13.136 -3.355 -5.225 1.00 86.56 77 ASP A O 1
ATOM 566 N N . LEU A 1 78 ? 15.000 -4.454 -5.784 1.00 89.12 78 LEU A N 1
ATOM 567 C CA . LEU A 1 78 ? 15.221 -4.985 -4.432 1.00 89.12 78 LEU A CA 1
ATOM 568 C C . LEU A 1 78 ? 15.403 -3.891 -3.373 1.00 89.12 78 LEU A C 1
ATOM 570 O O . LEU A 1 78 ? 14.921 -4.042 -2.249 1.00 89.12 78 LEU A O 1
ATOM 574 N N . THR A 1 79 ? 16.069 -2.791 -3.717 1.00 91.50 79 THR A N 1
ATOM 575 C CA . THR A 1 79 ? 16.315 -1.665 -2.807 1.00 91.50 79 THR A CA 1
ATOM 576 C C . THR A 1 79 ? 15.002 -0.960 -2.470 1.00 91.50 79 THR A C 1
ATOM 578 O O . THR A 1 79 ? 14.710 -0.685 -1.304 1.00 91.50 79 THR A O 1
ATOM 581 N N . ALA A 1 80 ? 14.167 -0.738 -3.482 1.00 89.38 80 ALA A N 1
ATOM 582 C CA . ALA A 1 80 ? 12.812 -0.225 -3.379 1.00 89.38 80 ALA A CA 1
ATOM 583 C C . ALA A 1 80 ? 11.945 -1.092 -2.475 1.00 89.38 80 ALA A C 1
ATOM 585 O O . ALA A 1 80 ? 11.361 -0.604 -1.506 1.00 89.38 80 ALA A O 1
ATOM 586 N N . GLY A 1 81 ? 11.901 -2.391 -2.777 1.00 91.69 81 GLY A N 1
ATOM 587 C CA . GLY A 1 81 ? 11.131 -3.358 -2.016 1.00 91.69 81 GLY A CA 1
ATOM 588 C C . GLY A 1 81 ? 11.589 -3.408 -0.564 1.00 91.69 81 GLY A C 1
ATOM 589 O O . GLY A 1 81 ? 10.759 -3.413 0.343 1.00 91.69 81 GLY A O 1
ATOM 590 N N . ARG A 1 82 ? 12.904 -3.376 -0.317 1.00 93.38 82 ARG A N 1
ATOM 591 C CA . ARG A 1 82 ? 13.456 -3.375 1.040 1.00 93.38 82 ARG A CA 1
ATOM 592 C C . ARG A 1 82 ? 13.082 -2.107 1.804 1.00 93.38 82 ARG A C 1
ATOM 594 O O . ARG A 1 82 ? 12.726 -2.205 2.976 1.00 93.38 82 ARG A O 1
ATOM 601 N N . ARG A 1 83 ? 13.101 -0.937 1.159 1.00 93.75 83 ARG A N 1
ATOM 602 C CA . ARG A 1 83 ? 12.660 0.327 1.772 1.00 93.75 83 ARG A CA 1
ATOM 603 C C . ARG A 1 83 ? 11.193 0.261 2.201 1.00 93.75 83 ARG A C 1
ATOM 605 O O . ARG A 1 83 ? 10.885 0.614 3.337 1.00 93.75 83 ARG A O 1
ATOM 612 N N . LEU A 1 84 ? 10.314 -0.253 1.337 1.00 94.25 84 LEU A N 1
ATOM 613 C CA . LEU A 1 84 ? 8.897 -0.459 1.662 1.00 94.25 84 LEU A CA 1
ATOM 614 C C . LEU A 1 84 ? 8.714 -1.464 2.803 1.00 94.25 84 LEU A C 1
ATOM 616 O O . LEU A 1 84 ? 7.969 -1.209 3.746 1.00 94.25 84 LEU A O 1
ATOM 620 N N . GLN A 1 85 ? 9.432 -2.586 2.760 1.00 94.69 85 GLN A N 1
ATOM 621 C CA . GLN A 1 85 ? 9.370 -3.615 3.795 1.00 94.69 85 GLN A CA 1
ATOM 622 C C . GLN A 1 85 ? 9.803 -3.075 5.168 1.00 94.69 85 GLN A C 1
ATOM 624 O O . GLN A 1 85 ? 9.174 -3.388 6.180 1.00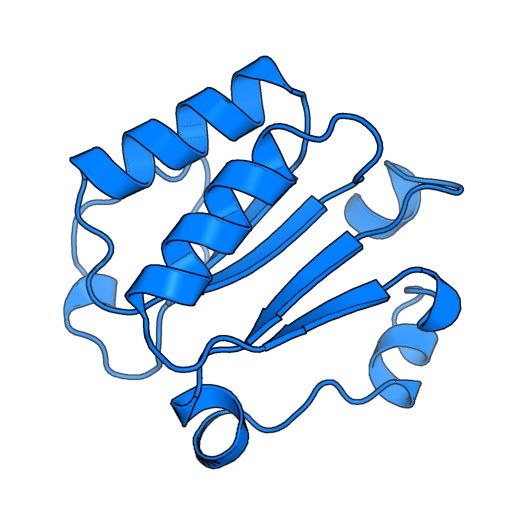 94.69 85 GLN A O 1
ATOM 629 N N . LEU A 1 86 ? 10.865 -2.267 5.222 1.00 95.44 86 LEU A N 1
ATOM 630 C CA . LEU A 1 86 ? 11.321 -1.637 6.461 1.00 95.44 86 LEU A CA 1
ATOM 631 C C . LEU A 1 86 ? 10.313 -0.606 6.973 1.00 95.44 86 LEU A C 1
ATOM 633 O O . LEU A 1 86 ? 10.023 -0.606 8.166 1.00 95.44 86 LEU A O 1
ATOM 637 N N . ALA A 1 87 ? 9.736 0.214 6.088 1.00 95.44 87 ALA A N 1
ATOM 638 C CA . ALA A 1 87 ? 8.697 1.170 6.465 1.00 95.44 87 ALA A CA 1
ATOM 639 C C . ALA A 1 87 ? 7.470 0.463 7.067 1.00 95.44 87 ALA A C 1
ATOM 641 O O . ALA A 1 87 ? 7.027 0.837 8.148 1.00 95.44 87 ALA A O 1
ATOM 642 N N . ALA A 1 88 ? 6.996 -0.610 6.426 1.00 95.44 88 ALA A N 1
ATOM 643 C CA . ALA A 1 88 ? 5.886 -1.431 6.909 1.00 95.44 88 ALA A CA 1
ATOM 644 C C . ALA A 1 88 ? 6.168 -2.059 8.283 1.00 95.44 88 ALA A C 1
ATOM 646 O O . ALA A 1 88 ? 5.319 -2.054 9.171 1.00 95.44 88 ALA A O 1
ATOM 647 N N . ARG A 1 89 ? 7.387 -2.580 8.485 1.00 94.50 89 ARG A N 1
ATOM 648 C CA . ARG A 1 89 ? 7.806 -3.136 9.781 1.00 94.50 89 ARG A CA 1
ATOM 649 C C . ARG A 1 89 ? 7.876 -2.076 10.870 1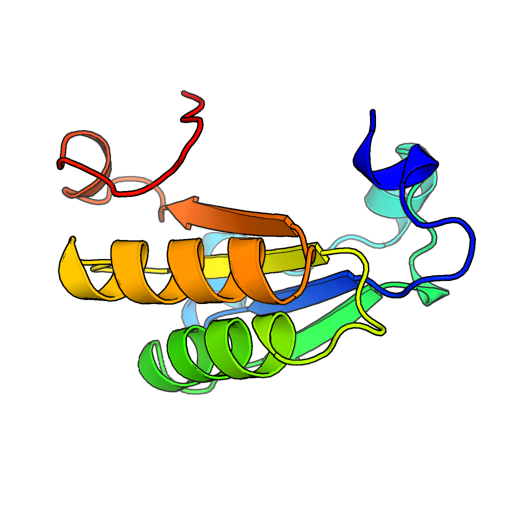.00 94.50 89 ARG A C 1
ATOM 651 O O . ARG A 1 89 ? 7.485 -2.354 11.995 1.00 94.50 89 ARG A O 1
ATOM 658 N N . HIS A 1 90 ? 8.390 -0.894 10.542 1.00 95.19 90 HIS A N 1
ATOM 659 C CA . HIS A 1 90 ? 8.556 0.187 11.503 1.00 95.19 90 HIS A CA 1
ATOM 660 C C . HIS A 1 90 ? 7.211 0.761 11.968 1.00 95.19 90 HIS A C 1
ATOM 662 O O . HIS A 1 90 ? 7.037 1.014 13.153 1.00 95.19 90 HIS A O 1
ATOM 668 N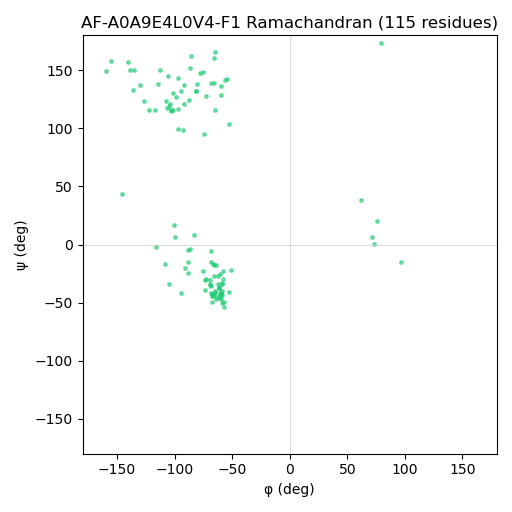 N . SER A 1 91 ? 6.254 0.940 11.056 1.00 94.38 91 SER A N 1
ATOM 669 C CA . SER A 1 91 ? 4.943 1.514 11.379 1.00 94.38 91 SER A CA 1
ATOM 670 C C . SER A 1 91 ? 3.890 0.495 11.815 1.00 94.38 91 SER A C 1
ATOM 672 O O . SER A 1 91 ? 2.837 0.882 12.321 1.00 94.38 91 SER A O 1
ATOM 674 N N . GLY A 1 92 ? 4.127 -0.796 11.570 1.00 93.56 92 GLY A N 1
ATOM 675 C CA . GLY A 1 92 ? 3.127 -1.850 11.741 1.00 93.56 92 GLY A CA 1
ATOM 676 C C . GLY A 1 92 ? 2.015 -1.829 10.682 1.00 93.56 92 GLY A C 1
ATOM 677 O O . GLY A 1 92 ? 1.053 -2.588 10.797 1.00 93.56 92 GLY A O 1
ATOM 678 N N . VAL A 1 93 ? 2.120 -0.977 9.657 1.00 95.31 93 VAL A N 1
ATOM 679 C CA . VAL A 1 93 ? 1.152 -0.895 8.556 1.00 95.31 93 VAL A CA 1
ATOM 680 C C . VAL A 1 93 ? 1.444 -1.989 7.535 1.00 95.31 93 VAL A C 1
ATOM 682 O O . VAL A 1 93 ? 2.579 -2.160 7.090 1.00 95.31 93 VAL A O 1
ATOM 685 N N . THR A 1 94 ? 0.415 -2.726 7.118 1.00 94.81 94 THR A N 1
ATOM 686 C CA . THR A 1 94 ? 0.594 -3.803 6.134 1.00 94.81 94 THR A CA 1
ATOM 687 C C . THR A 1 94 ? 0.847 -3.230 4.738 1.00 94.81 94 THR A C 1
ATOM 689 O O . THR A 1 94 ? 0.047 -2.440 4.247 1.00 94.81 94 THR A O 1
ATOM 692 N N . ALA A 1 95 ? 1.919 -3.661 4.069 1.00 94.94 95 ALA A N 1
ATOM 693 C CA . ALA A 1 95 ? 2.185 -3.334 2.667 1.00 94.94 95 ALA A CA 1
ATOM 694 C C . ALA A 1 95 ? 1.758 -4.486 1.746 1.00 94.94 95 ALA A C 1
ATOM 696 O O . ALA A 1 95 ? 2.219 -5.615 1.921 1.00 94.94 95 ALA A O 1
ATOM 697 N N . LEU A 1 96 ? 0.932 -4.194 0.742 1.00 93.88 96 LEU A N 1
ATOM 698 C CA . LEU A 1 96 ? 0.569 -5.118 -0.332 1.00 93.88 96 LEU A CA 1
ATOM 699 C C . LEU A 1 9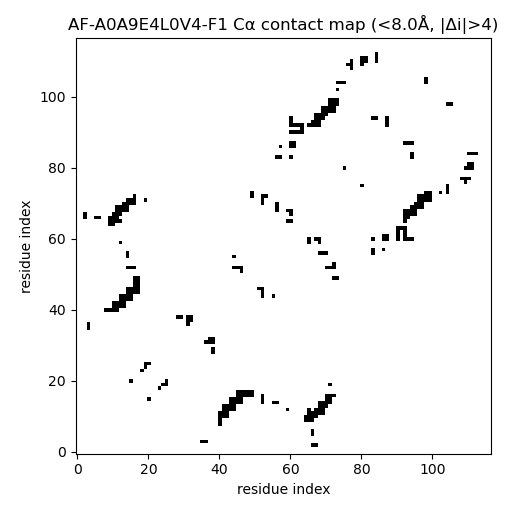6 ? 0.940 -4.490 -1.674 1.00 93.88 96 LEU A C 1
ATOM 701 O O . LEU A 1 96 ? 0.395 -3.461 -2.063 1.00 93.88 96 LEU A O 1
ATOM 705 N N . VAL A 1 97 ? 1.872 -5.113 -2.389 1.00 91.00 97 VAL A N 1
ATOM 706 C CA . VAL A 1 97 ? 2.271 -4.661 -3.725 1.00 91.00 97 VAL A CA 1
ATOM 707 C C . VAL A 1 97 ? 1.733 -5.638 -4.756 1.00 91.00 97 VAL A C 1
ATOM 709 O O . VAL A 1 97 ? 2.015 -6.835 -4.691 1.00 91.00 97 VAL A O 1
ATOM 712 N N . LEU A 1 98 ? 0.966 -5.113 -5.706 1.00 87.44 98 LEU A N 1
ATOM 713 C CA . LEU A 1 98 ? 0.469 -5.847 -6.859 1.00 87.44 98 LEU A CA 1
ATOM 714 C C . LEU A 1 98 ? 1.479 -5.673 -7.996 1.00 87.44 98 LEU A C 1
ATOM 716 O O . LEU A 1 98 ? 1.791 -4.553 -8.396 1.00 87.44 98 LEU A O 1
ATOM 720 N N . ALA A 1 99 ? 2.024 -6.780 -8.491 1.00 79.50 99 ALA A N 1
ATOM 721 C CA . ALA A 1 99 ? 2.882 -6.756 -9.668 1.00 79.50 99 ALA A CA 1
ATOM 722 C C . ALA A 1 99 ? 2.009 -6.733 -10.928 1.00 79.50 99 ALA A C 1
ATOM 724 O O . ALA A 1 99 ? 1.100 -7.559 -11.053 1.00 79.50 99 ALA A O 1
ATOM 725 N N . ALA A 1 100 ? 2.314 -5.833 -11.865 1.00 70.81 100 ALA A N 1
ATOM 726 C CA . ALA A 1 100 ? 1.596 -5.745 -13.134 1.00 70.81 100 ALA A CA 1
ATOM 727 C C . ALA A 1 100 ? 1.609 -7.089 -13.893 1.00 70.81 100 ALA A C 1
ATOM 729 O O . ALA A 1 100 ? 2.604 -7.832 -13.899 1.00 70.81 100 ALA A O 1
ATOM 730 N N . ALA A 1 101 ? 0.489 -7.418 -14.543 1.00 65.62 101 ALA A N 1
ATOM 731 C CA . ALA A 1 101 ? 0.359 -8.639 -15.331 1.00 65.62 101 ALA A CA 1
ATOM 732 C C . ALA A 1 101 ? 1.406 -8.677 -16.465 1.00 65.62 101 ALA A C 1
ATOM 734 O O . ALA A 1 101 ? 1.676 -7.674 -17.117 1.00 65.62 101 ALA A O 1
ATOM 735 N N . GLY A 1 102 ? 2.049 -9.833 -16.672 1.00 63.53 102 GLY A N 1
ATOM 736 C CA . GLY A 1 102 ? 3.078 -10.005 -17.710 1.00 63.53 102 GLY A CA 1
ATOM 737 C C . GLY A 1 102 ? 4.436 -9.336 -17.438 1.00 63.53 102 GLY A C 1
ATOM 738 O O . GLY A 1 102 ? 5.345 -9.463 -18.255 1.00 63.53 102 GLY A O 1
ATOM 739 N N . GLY A 1 103 ? 4.623 -8.662 -16.297 1.00 64.19 103 GLY A N 1
ATOM 740 C CA . GLY A 1 103 ? 5.907 -8.052 -15.948 1.00 64.19 103 GLY A CA 1
ATOM 741 C C . GLY A 1 103 ? 7.020 -9.085 -15.719 1.00 64.19 103 GLY A C 1
ATOM 742 O O . GLY A 1 103 ? 6.815 -10.094 -15.037 1.00 64.19 103 GLY A O 1
ATOM 743 N N . ARG A 1 104 ? 8.238 -8.794 -16.214 1.00 64.88 104 ARG A N 1
ATOM 744 C CA . ARG A 1 104 ? 9.481 -9.569 -15.952 1.00 64.88 104 ARG A CA 1
ATOM 745 C C . ARG A 1 104 ? 9.735 -9.814 -14.456 1.00 64.88 104 ARG A C 1
ATOM 747 O O . ARG A 1 104 ? 10.397 -10.773 -14.072 1.00 64.88 104 ARG A O 1
ATOM 754 N N . GLU A 1 105 ? 9.148 -8.978 -13.610 1.00 68.50 105 GLU A N 1
ATOM 755 C CA . GLU A 1 105 ? 9.203 -9.024 -12.150 1.00 68.50 105 GLU A CA 1
ATOM 756 C C . GLU A 1 105 ? 8.526 -10.256 -11.542 1.00 68.50 105 GLU A C 1
ATOM 758 O O . GLU A 1 105 ? 8.837 -10.631 -10.413 1.00 68.50 105 GLU A O 1
ATOM 763 N N . ARG A 1 106 ? 7.659 -10.961 -12.287 1.00 68.62 106 ARG A N 1
ATOM 764 C CA . ARG A 1 106 ? 7.042 -12.213 -11.813 1.00 68.62 106 ARG A CA 1
ATOM 765 C C . ARG A 1 106 ? 8.059 -13.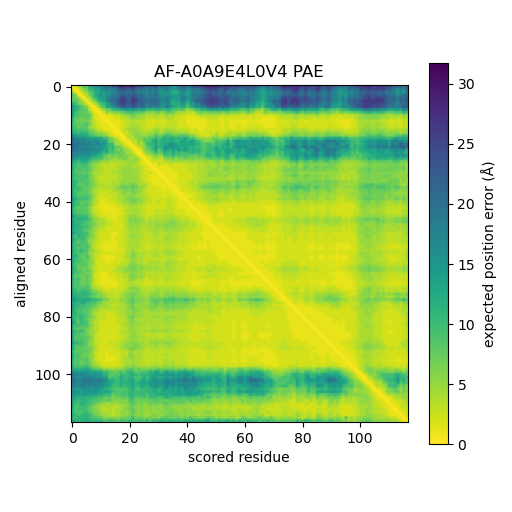292 -11.428 1.00 68.62 106 ARG A C 1
ATOM 767 O O . ARG A 1 106 ? 7.719 -14.187 -10.647 1.00 68.62 106 ARG A O 1
ATOM 774 N N . HIS A 1 107 ? 9.276 -13.226 -11.951 1.00 72.31 107 HIS A N 1
ATOM 775 C CA . HIS A 1 107 ? 10.345 -14.172 -11.635 1.00 72.31 107 HIS A CA 1
ATOM 776 C C . HIS A 1 107 ? 11.533 -13.514 -10.929 1.00 72.31 107 HIS A C 1
ATOM 778 O O . HIS A 1 107 ? 12.464 -14.214 -10.541 1.00 72.31 107 HIS A O 1
ATOM 784 N N . ALA A 1 108 ? 11.494 -12.195 -10.725 1.00 76.00 108 ALA A N 1
ATOM 785 C CA . ALA A 1 108 ? 12.573 -11.476 -10.073 1.00 76.00 108 ALA A CA 1
ATOM 786 C C . ALA A 1 108 ? 12.571 -11.722 -8.550 1.00 76.00 108 ALA A C 1
ATOM 788 O O . ALA A 1 108 ? 11.504 -11.899 -7.946 1.00 76.00 108 ALA A O 1
ATOM 789 N N . PRO A 1 109 ? 13.751 -11.713 -7.905 1.00 82.12 109 PRO A N 1
ATOM 790 C CA . PRO A 1 109 ? 13.856 -11.659 -6.453 1.00 82.12 109 PRO A CA 1
ATOM 791 C C . PRO A 1 109 ? 13.083 -10.462 -5.888 1.00 82.12 109 PRO A C 1
ATOM 793 O O . PRO A 1 109 ? 13.097 -9.378 -6.467 1.00 82.12 109 PRO A O 1
ATOM 796 N N . SER A 1 110 ? 12.437 -10.641 -4.735 1.00 85.56 110 SER A N 1
ATOM 797 C CA . SER A 1 110 ? 11.661 -9.581 -4.080 1.00 85.56 110 SER A CA 1
ATOM 798 C C . SER A 1 110 ? 11.952 -9.526 -2.583 1.00 85.56 110 SER A C 1
ATOM 800 O O . SER A 1 110 ? 12.203 -10.560 -1.968 1.00 85.56 110 SER A O 1
ATOM 802 N N . ALA A 1 111 ? 11.850 -8.339 -1.984 1.00 89.50 111 ALA A N 1
ATOM 803 C CA . ALA A 1 111 ? 11.992 -8.142 -0.538 1.00 89.50 111 ALA A CA 1
ATOM 804 C C . ALA A 1 111 ? 10.698 -8.428 0.261 1.00 89.50 111 ALA A C 1
ATOM 806 O O . ALA A 1 111 ? 10.616 -8.111 1.452 1.00 89.50 111 ALA A O 1
ATOM 807 N N . ALA A 1 112 ? 9.666 -8.977 -0.389 1.00 89.75 112 ALA A N 1
ATOM 808 C CA . ALA A 1 112 ? 8.384 -9.267 0.239 1.00 89.75 112 ALA A CA 1
ATOM 809 C C . ALA A 1 112 ? 8.517 -10.405 1.262 1.00 89.75 112 ALA A C 1
ATOM 811 O O . ALA A 1 112 ? 9.193 -11.402 1.021 1.00 89.75 112 ALA A O 1
ATOM 812 N N . ALA A 1 113 ? 7.842 -10.271 2.408 1.00 90.94 113 ALA A N 1
ATOM 813 C CA . ALA A 1 113 ? 7.837 -11.316 3.435 1.00 90.94 113 ALA A CA 1
ATOM 814 C C . ALA A 1 113 ? 7.055 -12.566 2.996 1.00 90.94 113 ALA A C 1
ATOM 816 O O . ALA A 1 113 ? 7.362 -13.674 3.418 1.00 90.94 113 ALA A O 1
ATOM 817 N N . THR A 1 114 ? 6.038 -12.376 2.157 1.00 90.19 114 THR A N 1
ATOM 818 C CA . THR A 1 114 ? 5.263 -13.447 1.529 1.00 90.19 114 THR A CA 1
ATOM 819 C C . THR A 1 114 ? 5.001 -13.066 0.080 1.00 90.19 114 THR A C 1
ATOM 821 O O . THR A 1 114 ? 4.939 -11.881 -0.253 1.00 90.19 114 THR A O 1
ATOM 824 N N . ARG A 1 115 ? 4.879 -14.069 -0.788 1.00 86.00 115 ARG A N 1
ATOM 825 C CA . ARG A 1 115 ? 4.600 -13.884 -2.209 1.00 86.00 115 ARG A CA 1
ATOM 826 C C . ARG A 1 115 ? 3.544 -14.887 -2.648 1.00 86.00 115 ARG A C 1
ATOM 828 O O . ARG A 1 115 ? 3.675 -16.072 -2.352 1.00 86.00 115 ARG A O 1
ATOM 835 N N . TRP A 1 116 ? 2.537 -14.412 -3.370 1.00 83.56 116 TRP A N 1
ATOM 836 C CA . TRP A 1 116 ? 1.436 -15.227 -3.883 1.00 83.56 116 TRP A CA 1
ATOM 837 C C . TRP A 1 116 ? 1.497 -15.297 -5.414 1.00 83.56 116 TRP A C 1
ATOM 839 O O . TRP A 1 116 ? 2.041 -14.388 -6.050 1.00 83.56 116 TRP A O 1
ATOM 849 N N . ARG A 1 117 ? 1.025 -16.408 -5.988 1.00 73.31 117 ARG A N 1
ATOM 850 C CA . ARG A 1 117 ? 0.997 -16.677 -7.432 1.00 73.31 117 ARG A CA 1
ATOM 851 C C . ARG A 1 117 ? -0.414 -16.994 -7.883 1.00 73.31 117 ARG A C 1
ATOM 853 O O . ARG A 1 117 ? -1.111 -17.666 -7.095 1.00 73.31 117 ARG A O 1
#

Solvent-accessible surface area (backbone atoms only — not comparable to full-atom values): 6753 Å² total; per-residue (Å²): 114,67,76,61,69,73,23,83,91,36,33,33,39,39,30,39,28,59,60,32,63,77,76,74,47,71,89,56,53,70,61,36,45,75,70,64,37,62,54,91,40,53,44,79,46,78,23,88,40,66,66,48,28,57,48,50,50,52,55,47,23,68,37,66,71,32,40,30,33,36,31,55,50,78,86,74,45,53,69,57,33,41,53,48,45,50,36,17,66,74,42,68,15,43,76,45,78,42,71,55,86,91,45,80,62,83,76,49,80,69,49,64,96,72,87,86,132

Nearest PDB structures (foldseek):
  1oft-assembly1_A  TM=7.516E-01  e=2.395E-04  Pseudomonas aeruginosa
  7jy9-assembly1_I  TM=5.621E-01  e=8.904E-04  Escherichia coli
  8gms-assembly1_F  TM=6.025E-01  e=2.718E-03  Escherichia coli
  6c2v-assembly1_A  TM=4.927E-01  e=1.314E-02  synthetic construct
  3u80-assembly1_A  TM=6.274E-01  e=3.502E-01  Bifidobacterium longum subsp. longum JDM301

Radius of gyration: 13.69 Å; Cα contacts (8 Å, |Δi|>4): 177; chains: 1; bounding box: 36×27×32 Å